Protein AF-A0A0A9YEW7-F1 (afdb_monomer_lite)

Structure (mmCIF, N/CA/C/O backbone):
data_AF-A0A0A9YEW7-F1
#
_entry.id   AF-A0A0A9YEW7-F1
#
loop_
_atom_site.group_PDB
_atom_site.id
_atom_site.type_symbol
_atom_site.label_atom_id
_atom_site.label_alt_id
_atom_site.label_comp_id
_atom_site.label_asym_id
_atom_site.label_entity_id
_atom_site.label_seq_id
_atom_site.pdbx_PDB_ins_code
_atom_site.Cartn_x
_atom_site.Cartn_y
_atom_site.Cartn_z
_atom_site.occupancy
_atom_site.B_iso_or_equiv
_atom_site.auth_seq_id
_atom_site.auth_comp_id
_atom_site.auth_asym_id
_atom_site.auth_atom_id
_atom_site.pdbx_PDB_model_num
ATOM 1 N N . ASP A 1 1 ? -49.541 48.578 8.001 1.00 42.59 1 ASP A N 1
ATOM 2 C CA . ASP A 1 1 ? -48.751 47.781 8.955 1.00 42.59 1 ASP A CA 1
ATOM 3 C C . ASP A 1 1 ? -48.660 46.330 8.527 1.00 42.59 1 ASP A C 1
ATOM 5 O O . ASP A 1 1 ? -49.593 45.566 8.725 1.00 42.59 1 ASP A O 1
ATOM 9 N N . VAL A 1 2 ? -47.547 45.963 7.895 1.00 39.66 2 VAL A N 1
ATOM 10 C CA . VAL A 1 2 ? -47.142 44.564 7.704 1.00 39.66 2 VAL A CA 1
ATOM 11 C C . VAL A 1 2 ? -45.677 44.509 8.124 1.00 39.66 2 VAL A C 1
ATOM 13 O O . VAL A 1 2 ? -44.811 45.020 7.421 1.00 39.66 2 VAL A O 1
ATOM 16 N N . GLN A 1 3 ? -45.419 43.996 9.327 1.00 38.56 3 GLN A N 1
ATOM 17 C CA . GLN A 1 3 ? -44.070 43.788 9.850 1.00 38.56 3 GLN A CA 1
ATOM 18 C C . GLN A 1 3 ? -43.496 42.508 9.243 1.00 38.56 3 GLN A C 1
ATOM 20 O O . GLN A 1 3 ? -43.980 41.408 9.505 1.00 38.56 3 GLN A O 1
ATOM 25 N N . THR A 1 4 ? -42.455 42.652 8.433 1.00 43.62 4 THR A N 1
ATOM 26 C CA . THR A 1 4 ? -41.595 41.555 7.995 1.00 43.62 4 THR A CA 1
ATOM 27 C C . THR A 1 4 ? -40.690 41.134 9.155 1.00 43.62 4 THR A C 1
ATOM 29 O O . THR A 1 4 ? -39.910 41.930 9.676 1.00 43.62 4 THR A O 1
ATOM 32 N N . LEU A 1 5 ? -40.815 39.8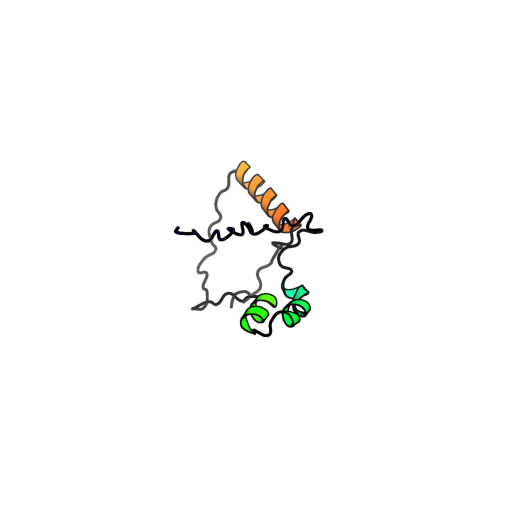74 9.576 1.00 43.09 5 LEU A N 1
ATOM 33 C CA . LEU A 1 5 ? -39.934 39.221 10.544 1.00 43.09 5 LEU A CA 1
ATOM 34 C C . LEU A 1 5 ? -38.548 39.013 9.918 1.00 43.09 5 LEU A C 1
ATOM 36 O O . LEU A 1 5 ? -38.396 38.238 8.976 1.00 43.09 5 LEU A O 1
ATOM 40 N N . ASN A 1 6 ? -37.542 39.705 10.453 1.00 39.16 6 ASN A N 1
ATOM 41 C CA . ASN A 1 6 ? -36.137 39.502 10.111 1.00 39.16 6 ASN A CA 1
ATOM 42 C C . ASN A 1 6 ? -35.632 38.219 10.792 1.00 39.16 6 ASN A C 1
ATOM 44 O O . ASN A 1 6 ? -35.519 38.173 12.017 1.00 39.16 6 ASN A O 1
ATOM 48 N N . VAL A 1 7 ? -35.313 37.190 10.009 1.00 46.72 7 VAL A N 1
ATOM 49 C CA . VAL A 1 7 ? -34.546 36.022 10.470 1.00 46.72 7 VAL A CA 1
ATOM 50 C C . VAL A 1 7 ? -33.074 36.287 10.138 1.00 46.72 7 VAL A C 1
ATOM 52 O O . VAL A 1 7 ? -32.771 36.500 8.965 1.00 46.72 7 VAL A O 1
ATOM 55 N N . PRO A 1 8 ? -32.143 36.312 11.108 1.00 43.50 8 PRO A N 1
ATOM 56 C CA . PRO A 1 8 ? -30.730 36.452 10.789 1.00 43.50 8 PRO A CA 1
ATOM 57 C C . PRO A 1 8 ? -30.201 35.143 10.189 1.00 43.50 8 PRO A C 1
ATOM 59 O O . PRO A 1 8 ? -30.205 34.097 10.841 1.00 43.50 8 PRO A O 1
ATOM 62 N N . GLU A 1 9 ? -29.740 35.211 8.940 1.00 39.22 9 GLU A N 1
ATOM 63 C CA . GLU A 1 9 ? -28.976 34.146 8.293 1.00 39.22 9 GLU A CA 1
ATOM 64 C C . GLU A 1 9 ? -27.687 33.892 9.083 1.00 39.22 9 GLU A C 1
ATOM 66 O O . GLU A 1 9 ? -26.773 34.717 9.132 1.00 39.22 9 GLU A O 1
ATOM 71 N N . ASN A 1 10 ? -27.622 32.729 9.726 1.00 47.34 10 ASN A N 1
ATOM 72 C CA . ASN A 1 10 ? -26.431 32.241 10.400 1.00 47.34 10 ASN A CA 1
ATOM 73 C C . ASN A 1 10 ? -25.407 31.800 9.343 1.00 47.34 10 ASN A C 1
ATOM 75 O O . ASN A 1 10 ? -25.403 30.647 8.913 1.00 47.34 10 ASN A O 1
ATOM 79 N N . GLN A 1 11 ? -24.546 32.721 8.902 1.00 47.81 11 GLN A N 1
ATOM 80 C CA . GLN A 1 11 ? -23.389 32.411 8.058 1.00 47.81 11 GLN A CA 1
ATOM 81 C C . GLN A 1 11 ? -22.281 31.741 8.885 1.00 47.81 11 GLN A C 1
ATOM 83 O O . GLN A 1 11 ? -21.206 32.291 9.116 1.00 47.81 11 GLN A O 1
ATOM 88 N N . GLY A 1 12 ? -22.547 30.520 9.339 1.00 43.19 12 GLY A N 1
ATOM 89 C CA . GLY A 1 12 ? -21.521 29.596 9.799 1.00 43.19 12 GLY A CA 1
ATOM 90 C C . GLY A 1 12 ? -20.961 28.836 8.605 1.00 43.19 12 GLY A C 1
ATOM 91 O O . GLY A 1 12 ? -21.422 27.737 8.313 1.00 43.19 12 GLY A O 1
ATOM 92 N N . SER A 1 13 ? -19.983 29.413 7.901 1.00 45.19 13 SER A N 1
ATOM 93 C CA . SER A 1 13 ? -19.148 28.630 6.981 1.00 45.19 13 SER A CA 1
ATOM 94 C C . SER A 1 13 ? -18.506 27.481 7.775 1.00 45.19 13 SER A C 1
ATOM 96 O O . SER A 1 13 ? -17.950 27.758 8.848 1.00 45.19 13 SER A O 1
ATOM 98 N N . PRO A 1 14 ? -18.576 26.211 7.325 1.00 46.56 14 PRO A N 1
ATOM 99 C CA . PRO A 1 14 ? -17.842 25.136 7.969 1.00 46.56 14 PRO A CA 1
ATOM 100 C C . PRO A 1 14 ? -16.364 25.498 7.879 1.00 46.56 14 PRO A C 1
ATOM 102 O O . PRO A 1 14 ? -15.782 25.526 6.796 1.00 46.56 14 PRO A O 1
ATOM 105 N N . LYS A 1 15 ? -15.761 25.839 9.018 1.00 44.78 15 LYS A N 1
ATOM 106 C CA . LYS A 1 15 ? -14.316 26.001 9.103 1.00 44.78 15 LYS A CA 1
ATOM 107 C C . LYS A 1 15 ? -13.718 24.623 8.850 1.00 44.78 15 LYS A C 1
ATOM 109 O O . LYS A 1 15 ? -13.701 23.791 9.758 1.00 44.78 15 LYS A O 1
ATOM 114 N N . GLU A 1 16 ? -13.280 24.375 7.617 1.00 48.62 16 GLU A N 1
ATOM 115 C CA . GLU A 1 16 ? -12.343 23.295 7.329 1.00 48.62 16 GLU A CA 1
ATOM 116 C C . GLU A 1 16 ? -11.202 23.443 8.326 1.00 48.62 16 GLU A C 1
ATOM 118 O O . GLU A 1 16 ? -10.566 24.493 8.434 1.00 48.62 16 GLU A O 1
ATOM 123 N N . THR A 1 17 ? -11.038 22.429 9.165 1.00 44.19 17 THR A N 1
ATOM 124 C CA . THR A 1 17 ? -10.025 22.435 10.207 1.00 44.19 17 THR A CA 1
ATOM 125 C C . THR A 1 17 ? -8.689 22.301 9.491 1.00 44.19 17 THR A C 1
ATOM 127 O O . THR A 1 17 ? -8.308 21.208 9.078 1.00 44.19 17 THR A O 1
ATOM 130 N N . SER A 1 18 ? -8.006 23.422 9.271 1.00 47.94 18 SER A N 1
ATOM 131 C CA . SER A 1 18 ? -6.625 23.435 8.814 1.00 47.94 18 SER A CA 1
ATOM 132 C C . SER A 1 18 ? -5.801 22.675 9.847 1.00 47.94 18 SER A C 1
ATOM 134 O O . SER A 1 18 ? -5.659 23.099 10.994 1.00 47.94 18 SER A O 1
ATOM 136 N N . ILE A 1 19 ? -5.343 21.483 9.463 1.00 53.22 19 ILE A N 1
ATOM 137 C CA . ILE A 1 19 ? -4.471 20.663 10.295 1.00 53.22 19 ILE A CA 1
ATOM 138 C C . ILE A 1 19 ? -3.094 21.320 10.255 1.00 53.22 19 ILE A C 1
ATOM 140 O O . ILE A 1 19 ? -2.253 21.007 9.411 1.00 53.22 19 ILE A O 1
ATOM 144 N N . ASP A 1 20 ? -2.888 22.276 11.152 1.00 54.41 20 ASP A N 1
ATOM 145 C CA . ASP A 1 20 ? -1.614 22.952 11.304 1.00 54.41 20 ASP A CA 1
ATOM 146 C C . ASP A 1 20 ? -0.605 21.958 11.894 1.00 54.41 20 ASP A C 1
ATOM 148 O O . ASP A 1 20 ? -0.633 21.595 13.070 1.00 54.41 20 ASP A O 1
ATOM 152 N N . THR A 1 21 ? 0.307 21.506 11.030 1.00 52.59 21 THR A N 1
ATOM 153 C CA . THR A 1 21 ? 1.470 20.649 11.322 1.00 52.59 21 THR A CA 1
ATOM 154 C C . THR A 1 21 ? 1.159 19.252 11.877 1.00 52.59 21 THR A C 1
ATOM 156 O O . THR A 1 21 ? 1.311 18.968 13.065 1.00 52.59 21 THR A O 1
ATOM 159 N N . VAL A 1 22 ? 0.858 18.305 10.976 1.00 52.12 22 VAL A N 1
ATOM 160 C CA . VAL A 1 22 ? 0.967 16.866 11.280 1.00 52.12 22 VAL A CA 1
ATOM 161 C C . VAL A 1 22 ? 2.437 16.513 11.508 1.00 52.12 22 VAL A C 1
ATOM 163 O O . VAL A 1 22 ? 3.215 16.312 10.572 1.00 52.12 22 VAL A O 1
ATOM 166 N N . SER A 1 23 ? 2.820 16.419 12.778 1.00 55.28 23 SER A N 1
ATOM 167 C CA . SER A 1 23 ? 4.080 15.813 13.193 1.00 55.28 23 SER A CA 1
ATOM 168 C C . SER A 1 23 ? 4.100 14.343 12.745 1.00 55.28 23 SER A C 1
ATOM 170 O O . SER A 1 23 ? 3.324 13.513 13.217 1.00 55.28 23 SER A O 1
ATOM 172 N N . SER A 1 24 ? 4.983 14.038 11.789 1.00 58.31 24 SER A N 1
ATOM 173 C CA . SER A 1 24 ? 5.174 12.747 11.104 1.00 58.31 24 SER A CA 1
ATOM 174 C C . SER A 1 24 ? 4.013 12.280 10.197 1.00 58.31 24 SER A C 1
ATOM 176 O O . SER A 1 24 ? 3.006 11.722 10.634 1.00 58.31 24 SER A O 1
ATOM 178 N N . HIS A 1 25 ? 4.177 12.487 8.885 1.00 63.25 25 HIS A N 1
ATOM 179 C CA . HIS A 1 25 ? 3.219 12.135 7.827 1.00 63.25 25 HIS A CA 1
ATOM 180 C C . HIS A 1 25 ? 3.242 10.629 7.493 1.00 63.25 25 HIS A C 1
ATOM 182 O O . HIS A 1 25 ? 3.393 10.245 6.337 1.00 63.25 25 HIS A O 1
ATOM 188 N N . PHE A 1 26 ? 3.141 9.761 8.500 1.00 69.44 26 PHE A N 1
ATOM 189 C CA . PHE A 1 26 ? 3.063 8.321 8.263 1.00 69.44 26 PHE A CA 1
ATOM 190 C C . PHE A 1 26 ? 1.633 7.925 7.886 1.00 69.44 26 PHE A C 1
ATOM 192 O O . PHE A 1 26 ? 0.719 8.022 8.717 1.00 69.44 26 PHE A O 1
ATOM 199 N N . ALA A 1 27 ? 1.450 7.476 6.646 1.00 71.56 27 ALA A N 1
ATOM 200 C CA . ALA A 1 27 ? 0.194 6.924 6.147 1.00 71.56 27 ALA A CA 1
ATOM 201 C C . ALA A 1 27 ? -0.053 5.493 6.675 1.00 71.56 27 ALA A C 1
ATOM 203 O O . ALA A 1 27 ? 0.814 4.879 7.288 1.00 71.56 27 ALA A O 1
ATOM 204 N N . GLY A 1 28 ? -1.267 4.963 6.479 1.00 71.38 28 GLY A N 1
ATOM 205 C CA . GLY A 1 28 ? -1.554 3.532 6.686 1.00 71.38 28 GLY A CA 1
ATOM 206 C C . GLY A 1 28 ? -1.622 3.035 8.139 1.00 71.38 28 GLY A C 1
ATOM 207 O O . GLY A 1 28 ? -1.731 1.836 8.366 1.00 71.38 28 GLY A O 1
ATOM 208 N N . ARG A 1 29 ? -1.604 3.921 9.142 1.00 80.69 29 ARG A N 1
ATOM 209 C CA . ARG A 1 29 ? -1.549 3.542 10.569 1.00 80.69 29 ARG A CA 1
ATOM 210 C C . ARG A 1 29 ? -2.901 3.300 11.245 1.00 80.69 29 ARG A C 1
ATOM 212 O O . ARG A 1 29 ? -2.964 3.251 12.468 1.00 80.69 29 ARG A O 1
ATOM 219 N N . LEU A 1 30 ? -3.985 3.182 10.483 1.00 87.38 30 LEU A N 1
ATOM 220 C CA . LEU A 1 30 ? -5.341 3.184 11.042 1.00 87.38 30 LEU A CA 1
ATOM 221 C C . LEU A 1 30 ? -5.557 2.067 12.081 1.00 87.38 30 LEU A C 1
ATOM 223 O O . LEU A 1 30 ? -6.141 2.309 13.135 1.00 87.38 30 LEU A O 1
ATOM 227 N N . SER A 1 31 ? -4.994 0.884 11.829 1.00 90.06 31 SER A N 1
ATOM 228 C CA . SER A 1 31 ? -5.074 -0.282 12.714 1.00 90.06 31 SER A CA 1
ATOM 229 C C . SER A 1 31 ? -4.369 -0.097 14.061 1.00 90.06 31 SER A C 1
ATOM 231 O O . SER A 1 31 ? -4.797 -0.698 15.046 1.00 90.06 31 SER A O 1
ATOM 233 N N . TYR A 1 32 ? -3.353 0.772 14.157 1.00 91.06 32 TYR A N 1
ATOM 234 C CA . TYR A 1 32 ? -2.700 1.098 15.434 1.00 91.06 32 TYR A CA 1
ATOM 235 C C . TYR A 1 32 ? -3.619 1.857 16.394 1.00 91.06 32 TYR A C 1
ATOM 237 O O . TYR A 1 32 ? -3.394 1.831 17.601 1.00 91.06 32 TYR A O 1
ATOM 245 N N . PHE A 1 33 ? -4.659 2.511 15.874 1.00 91.75 33 PHE A N 1
ATOM 246 C CA . PHE A 1 33 ? -5.611 3.296 16.661 1.00 91.75 33 PHE A CA 1
ATOM 247 C C . PHE A 1 33 ? -6.925 2.552 16.907 1.00 91.75 33 PHE A C 1
ATOM 249 O O . PHE A 1 33 ? -7.927 3.172 17.258 1.00 91.75 33 PHE A O 1
ATOM 256 N N . LEU A 1 34 ? -6.948 1.226 16.731 1.00 93.56 34 LEU A N 1
ATOM 257 C CA . LEU A 1 34 ? -8.158 0.424 16.909 1.00 93.56 34 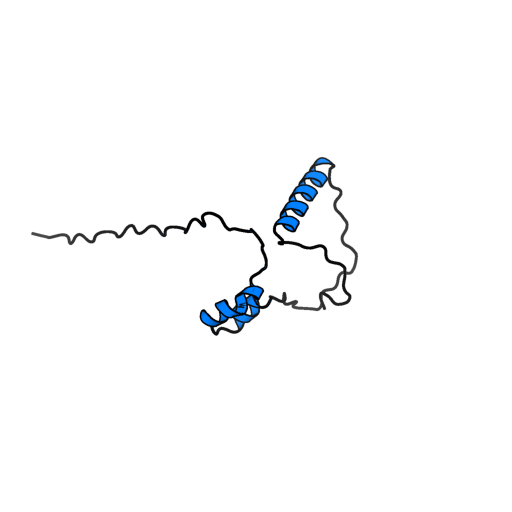LEU A CA 1
ATOM 258 C C . LEU A 1 34 ? -8.809 0.628 18.286 1.00 93.56 34 LEU A C 1
ATOM 260 O O . LEU A 1 34 ? -10.031 0.669 18.366 1.00 93.56 34 LEU A O 1
ATOM 264 N N . SER A 1 35 ? -8.018 0.791 19.351 1.00 94.94 35 SER A N 1
ATOM 265 C CA . SER A 1 35 ? -8.538 1.063 20.697 1.00 94.94 35 SER A CA 1
ATOM 266 C C . SER A 1 35 ? -9.367 2.344 20.747 1.00 94.94 35 SER A C 1
ATOM 268 O O . SER A 1 35 ? -10.461 2.337 21.292 1.00 94.94 35 SER A O 1
ATOM 270 N N . SER A 1 36 ? -8.890 3.415 20.113 1.00 96.06 36 SER A N 1
ATOM 271 C CA . SER A 1 36 ? -9.623 4.679 20.027 1.00 96.06 36 SER A CA 1
ATOM 272 C C . SER A 1 36 ? -10.867 4.550 19.149 1.00 96.06 36 SER A C 1
ATOM 274 O O . SER A 1 36 ? -11.904 5.120 19.457 1.00 96.06 36 SER A O 1
ATOM 276 N N . TRP A 1 37 ? -10.803 3.761 18.073 1.00 95.50 37 TRP A N 1
ATOM 277 C CA . TRP A 1 37 ? -11.971 3.503 17.226 1.00 95.50 37 TRP A CA 1
ATOM 278 C C . TRP A 1 37 ? -13.077 2.722 17.942 1.00 95.50 37 TRP A C 1
ATOM 280 O O . TRP A 1 37 ? -14.250 2.986 17.687 1.00 95.50 37 TRP A O 1
ATOM 290 N N . LEU A 1 38 ? -12.720 1.822 18.861 1.00 96.06 38 LEU A N 1
ATOM 291 C CA . LEU A 1 38 ? -13.680 1.087 19.694 1.00 96.06 38 LEU A CA 1
ATOM 292 C C . LEU A 1 38 ? -14.457 1.995 20.660 1.00 96.06 38 LEU A C 1
ATOM 294 O O . LEU A 1 38 ? -15.549 1.631 21.081 1.00 96.06 38 LEU A O 1
ATOM 298 N N . GLU A 1 39 ? -13.923 3.169 21.000 1.00 97.50 39 GLU A N 1
ATOM 299 C CA . GLU A 1 39 ? -14.626 4.168 21.817 1.00 97.50 39 GLU A CA 1
ATOM 300 C C . GLU A 1 39 ? -15.615 5.008 20.990 1.00 97.50 39 GLU A C 1
ATOM 302 O O . GLU A 1 39 ? -16.543 5.597 21.542 1.00 97.50 39 GLU A O 1
ATOM 307 N N . ILE A 1 40 ? -15.427 5.068 19.667 1.00 96.69 40 ILE A N 1
ATOM 308 C CA . ILE A 1 40 ? -16.230 5.884 18.744 1.00 96.69 40 ILE A CA 1
ATOM 309 C C . ILE A 1 40 ? -17.401 5.081 18.171 1.00 96.69 40 ILE A C 1
ATOM 311 O O . ILE A 1 40 ? -18.480 5.631 17.945 1.00 96.69 40 ILE A O 1
ATOM 315 N N . THR A 1 41 ? -17.196 3.795 17.883 1.00 96.69 41 THR A N 1
ATOM 316 C CA . THR A 1 41 ? -18.209 2.953 17.245 1.00 96.69 41 THR A CA 1
ATOM 317 C C . THR A 1 41 ? -18.077 1.486 17.635 1.00 96.69 41 THR A C 1
ATOM 319 O O . THR A 1 41 ? -16.980 0.957 17.806 1.00 96.69 41 THR A O 1
ATOM 322 N N . ASP A 1 42 ? -19.222 0.819 17.706 1.00 96.12 42 ASP A N 1
ATOM 323 C CA . ASP A 1 42 ? -19.397 -0.623 17.861 1.00 96.12 42 ASP A CA 1
ATOM 324 C C . ASP A 1 42 ? -19.725 -1.327 16.529 1.00 96.12 42 ASP A C 1
ATOM 326 O O . ASP A 1 42 ? -19.964 -2.532 16.497 1.00 96.12 42 ASP A O 1
ATOM 330 N N . ASN A 1 43 ? -19.731 -0.600 15.405 1.00 97.50 43 ASN A N 1
ATOM 331 C CA . ASN A 1 43 ? -20.061 -1.160 14.101 1.00 97.50 43 ASN A CA 1
ATOM 332 C C . ASN A 1 43 ? -18.932 -2.063 13.581 1.00 97.50 43 ASN A C 1
ATOM 334 O O . ASN A 1 43 ? -17.859 -1.593 13.187 1.00 97.50 43 ASN A O 1
ATOM 338 N N . ASP A 1 44 ? -19.216 -3.360 13.490 1.00 94.25 44 ASP A N 1
ATOM 339 C CA . ASP A 1 44 ? -18.256 -4.376 13.053 1.00 94.25 44 ASP A CA 1
ATOM 340 C C . ASP A 1 44 ? -17.685 -4.148 11.648 1.00 94.25 44 ASP A C 1
ATOM 342 O O . ASP A 1 44 ? -16.537 -4.514 11.388 1.00 94.25 44 ASP A O 1
ATOM 346 N N . VAL A 1 45 ? -18.439 -3.526 10.738 1.00 93.75 45 VAL A N 1
ATOM 347 C CA . VAL A 1 45 ? -17.964 -3.221 9.380 1.00 93.75 45 VAL A CA 1
ATOM 348 C C . VAL A 1 45 ? -16.871 -2.157 9.435 1.00 93.75 45 VAL A C 1
ATOM 350 O O . VAL A 1 45 ? -15.795 -2.349 8.866 1.00 93.75 45 VAL A O 1
ATOM 353 N N . ILE A 1 46 ? -17.114 -1.068 10.168 1.00 94.00 46 ILE A N 1
ATOM 354 C CA . ILE A 1 46 ? -16.148 0.028 10.326 1.00 94.00 46 ILE A CA 1
ATOM 355 C C . IL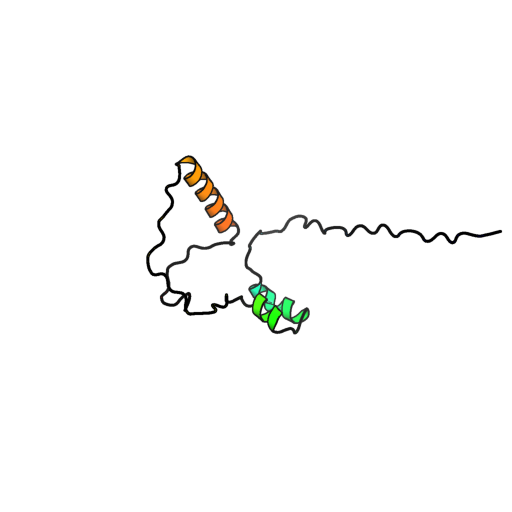E A 1 46 ? -14.900 -0.480 11.052 1.00 94.00 46 ILE A C 1
ATOM 357 O O . ILE A 1 46 ? -13.779 -0.274 10.587 1.00 94.00 46 ILE A O 1
ATOM 361 N N . LEU A 1 47 ? -15.082 -1.205 12.158 1.00 95.00 47 LEU A N 1
ATOM 362 C CA . LEU A 1 47 ? -13.977 -1.793 12.918 1.00 95.00 47 LEU A CA 1
ATOM 363 C C . LEU A 1 47 ? -13.200 -2.827 12.093 1.00 95.00 47 LEU A C 1
ATOM 365 O O . LEU A 1 47 ? -11.979 -2.935 12.224 1.00 95.00 47 LEU A O 1
ATOM 369 N N . GLY A 1 48 ? -13.882 -3.562 11.213 1.00 92.94 48 GLY A N 1
ATOM 370 C CA . GLY A 1 48 ? -13.262 -4.427 10.215 1.00 92.94 48 GLY A CA 1
ATOM 371 C C . GLY A 1 48 ? -12.317 -3.650 9.299 1.00 92.94 48 GLY A C 1
ATOM 372 O O . GLY A 1 48 ? -11.164 -4.042 9.143 1.00 92.94 48 GLY A O 1
ATOM 373 N N . TRP A 1 49 ? -12.754 -2.512 8.758 1.00 92.56 49 TRP A N 1
ATOM 374 C CA . TRP A 1 49 ? -11.917 -1.662 7.901 1.00 92.56 49 TRP A CA 1
ATOM 375 C C . TRP A 1 49 ? -10.710 -1.082 8.639 1.00 92.56 49 TRP A C 1
ATOM 377 O O . TRP A 1 49 ? -9.609 -1.079 8.091 1.00 92.56 49 TRP A O 1
ATOM 387 N N . VAL A 1 50 ? -10.894 -0.651 9.891 1.00 93.44 50 VAL A N 1
ATOM 388 C CA . VAL A 1 50 ? -9.815 -0.141 10.755 1.00 93.44 50 VAL A CA 1
ATOM 389 C C . VAL A 1 50 ? -8.752 -1.212 11.003 1.00 93.44 50 VAL A C 1
ATOM 391 O O . VAL A 1 50 ? -7.562 -0.919 10.921 1.00 93.44 50 VAL A O 1
ATOM 394 N N . ARG A 1 51 ? -9.159 -2.460 11.275 1.00 91.94 51 ARG A N 1
ATOM 395 C CA . ARG A 1 51 ? -8.237 -3.598 11.466 1.00 91.94 51 ARG A CA 1
ATOM 396 C C . ARG A 1 51 ? -7.465 -3.945 10.197 1.00 91.94 51 ARG A C 1
ATOM 398 O O . ARG A 1 51 ? -6.327 -4.399 10.280 1.00 91.94 51 ARG A O 1
ATOM 405 N N . GLY A 1 52 ? -8.085 -3.744 9.043 1.00 88.06 52 GLY A N 1
ATOM 406 C CA . GLY A 1 52 ? -7.505 -3.996 7.736 1.00 88.06 52 GLY A CA 1
ATOM 407 C C . GLY A 1 52 ? -8.568 -4.472 6.757 1.00 88.06 52 GLY A C 1
ATOM 408 O O . GLY A 1 52 ? -9.401 -5.319 7.073 1.00 88.06 52 GLY A O 1
ATOM 409 N N . TYR A 1 53 ? -8.523 -3.945 5.538 1.00 86.12 53 TYR A N 1
ATOM 410 C CA . TYR A 1 53 ? -9.485 -4.287 4.499 1.00 86.12 53 TYR A CA 1
ATOM 411 C C . TYR A 1 53 ? -8.936 -5.365 3.566 1.00 86.12 53 TYR A C 1
ATOM 413 O O . TYR A 1 53 ? -7.866 -5.208 2.976 1.00 86.12 53 TYR A O 1
ATOM 421 N N . ARG A 1 54 ? -9.693 -6.452 3.393 1.00 83.75 54 ARG A N 1
ATOM 422 C CA . ARG A 1 54 ? -9.436 -7.442 2.342 1.00 83.75 54 ARG A CA 1
ATOM 423 C C . ARG A 1 54 ? -10.277 -7.086 1.129 1.00 83.75 54 ARG A C 1
ATOM 425 O O . ARG A 1 54 ? -11.496 -7.011 1.240 1.00 83.75 54 ARG A O 1
ATOM 432 N N . ILE A 1 55 ? -9.630 -6.894 -0.016 1.00 85.12 55 ILE A N 1
ATOM 433 C CA . ILE A 1 55 ? -10.329 -6.645 -1.278 1.00 85.12 55 ILE A CA 1
ATOM 434 C C . ILE A 1 55 ? -11.087 -7.927 -1.658 1.00 85.12 55 ILE A C 1
ATOM 436 O O . ILE A 1 55 ? -10.445 -8.958 -1.868 1.00 85.12 55 ILE A O 1
ATOM 440 N N . PRO A 1 56 ? -12.432 -7.903 -1.722 1.00 86.12 56 PRO A N 1
ATOM 441 C CA . PRO A 1 56 ? -13.192 -9.085 -2.086 1.00 86.12 56 PRO A CA 1
ATOM 442 C C . PRO A 1 56 ? -13.042 -9.356 -3.586 1.00 86.12 56 PRO A C 1
ATOM 444 O O . PRO A 1 56 ? -13.330 -8.493 -4.416 1.00 86.12 56 PRO A O 1
ATOM 447 N N . PHE A 1 57 ? -12.628 -10.572 -3.937 1.00 86.88 57 PHE A N 1
ATOM 448 C CA . PHE A 1 57 ? -12.662 -11.047 -5.316 1.00 86.88 57 PHE A CA 1
ATOM 449 C C . PHE A 1 57 ? -13.954 -11.832 -5.564 1.00 86.88 57 PHE A C 1
ATOM 451 O O . PHE A 1 57 ? -14.293 -12.727 -4.795 1.00 86.88 57 PHE A O 1
ATOM 458 N N . ALA A 1 58 ? -14.665 -11.522 -6.653 1.00 91.69 58 ALA A N 1
ATOM 459 C CA . ALA A 1 58 ? -15.867 -12.268 -7.045 1.00 91.69 58 ALA A CA 1
ATOM 460 C C . ALA A 1 58 ? -15.547 -13.706 -7.502 1.00 91.69 58 ALA A C 1
ATOM 462 O O . ALA A 1 58 ? -16.365 -14.607 -7.350 1.00 91.69 58 ALA A O 1
ATOM 463 N N . HIS A 1 59 ? -14.348 -13.910 -8.052 1.00 89.50 59 HIS A N 1
ATOM 464 C CA . HIS A 1 59 ? -13.809 -15.194 -8.497 1.00 89.50 59 HIS A CA 1
ATOM 465 C C . HIS A 1 59 ? -12.314 -15.242 -8.172 1.00 89.50 59 HIS A C 1
ATOM 467 O O . HIS A 1 59 ? -11.695 -14.194 -7.992 1.00 89.50 59 HIS A O 1
ATOM 473 N N . GLN A 1 60 ? -11.715 -16.433 -8.138 1.00 86.31 60 GLN A N 1
ATOM 474 C CA . GLN A 1 60 ? -10.278 -16.568 -7.902 1.00 86.31 60 GLN A CA 1
ATOM 475 C C . GLN A 1 60 ? -9.473 -15.769 -8.949 1.00 86.31 60 GLN A C 1
ATOM 477 O O . GLN A 1 60 ? -9.670 -15.987 -10.148 1.00 86.31 60 GLN A O 1
ATOM 482 N N . PRO A 1 61 ? -8.577 -14.852 -8.534 1.00 86.75 61 PRO A N 1
ATOM 483 C CA . PRO A 1 61 ? -7.777 -14.086 -9.477 1.00 86.75 61 PRO A CA 1
ATOM 484 C C . PRO A 1 61 ? -6.774 -15.003 -10.183 1.00 86.75 61 PRO A C 1
ATOM 486 O O . PRO A 1 61 ? -6.082 -15.801 -9.549 1.00 86.75 61 PRO A O 1
ATOM 489 N N . VAL A 1 62 ? -6.679 -14.870 -11.507 1.00 85.38 62 VAL A N 1
ATOM 490 C CA . VAL A 1 62 ? -5.716 -15.601 -12.336 1.00 85.38 62 VAL A CA 1
ATOM 491 C C . VAL A 1 62 ? -4.921 -14.598 -13.160 1.00 85.38 62 VAL A C 1
ATOM 493 O O . VAL A 1 62 ? -5.497 -13.802 -13.898 1.00 85.38 62 VAL A O 1
ATOM 496 N N . GLN A 1 63 ? -3.594 -14.649 -13.044 1.00 85.62 63 GLN A N 1
ATOM 497 C CA . GLN A 1 63 ? -2.673 -13.887 -13.884 1.00 85.62 63 GLN A CA 1
ATOM 498 C C . GLN A 1 63 ? -2.034 -14.848 -14.902 1.00 85.62 63 GLN A C 1
ATOM 500 O O . GLN A 1 63 ? -1.092 -15.557 -14.548 1.00 85.62 63 GLN A O 1
ATOM 505 N N . PRO A 1 64 ? -2.542 -14.925 -16.148 1.00 87.62 64 PRO A N 1
ATOM 506 C CA . PRO A 1 64 ? -2.100 -15.929 -17.121 1.00 87.62 64 PRO A CA 1
ATOM 507 C C . PRO A 1 64 ? -0.674 -15.686 -17.633 1.00 87.62 64 PRO A C 1
ATOM 509 O O . PRO A 1 64 ? 0.000 -16.619 -18.058 1.00 87.62 64 PRO A O 1
ATOM 512 N N . CYS A 1 65 ? -0.210 -14.438 -17.595 1.00 90.75 65 CYS A N 1
ATOM 513 C CA . CYS A 1 65 ? 1.133 -14.044 -17.991 1.00 90.75 65 CYS A CA 1
ATOM 514 C C . CYS A 1 65 ? 1.610 -12.860 -17.148 1.00 90.75 65 CYS A C 1
ATOM 516 O O . CYS A 1 65 ? 0.803 -12.082 -16.636 1.00 90.75 65 CYS A O 1
ATOM 518 N N . THR A 1 66 ? 2.925 -12.697 -17.023 1.00 87.69 66 THR A N 1
ATOM 519 C CA . THR A 1 66 ? 3.509 -11.489 -16.432 1.00 87.69 66 THR A CA 1
ATOM 520 C C . THR A 1 66 ? 3.121 -10.264 -17.274 1.00 87.69 66 THR A C 1
ATOM 522 O O . THR A 1 66 ? 3.245 -10.330 -18.499 1.00 87.69 66 THR A O 1
ATOM 525 N N . PRO A 1 67 ? 2.632 -9.165 -16.666 1.00 89.56 67 PRO A N 1
ATOM 526 C CA . PRO A 1 67 ? 2.390 -7.918 -17.382 1.00 89.56 67 PRO A CA 1
ATOM 527 C C . PRO A 1 67 ? 3.663 -7.411 -18.065 1.00 89.56 67 PRO A C 1
ATOM 529 O O . PRO A 1 67 ? 4.754 -7.528 -17.513 1.00 89.56 67 PRO A O 1
ATOM 532 N N . ASN A 1 68 ? 3.520 -6.832 -19.257 1.00 90.81 68 ASN A N 1
ATOM 533 C CA . ASN A 1 68 ? 4.642 -6.191 -19.932 1.00 90.81 68 ASN A CA 1
ATOM 534 C C . ASN A 1 68 ? 4.989 -4.878 -19.231 1.00 90.81 68 ASN A C 1
ATOM 536 O O . ASN A 1 68 ? 4.112 -4.033 -19.027 1.00 90.81 68 ASN A O 1
ATOM 540 N N . ASP A 1 69 ? 6.271 -4.680 -18.948 1.00 87.56 69 ASP A N 1
ATOM 541 C CA . ASP A 1 69 ? 6.753 -3.396 -18.466 1.00 87.56 69 ASP A CA 1
ATOM 542 C C . ASP A 1 69 ? 6.663 -2.340 -19.568 1.00 87.56 69 ASP A C 1
ATOM 544 O O . ASP A 1 69 ? 6.965 -2.577 -20.743 1.00 87.56 69 ASP A O 1
ATOM 548 N N . ARG A 1 70 ? 6.249 -1.132 -19.181 1.00 88.69 70 ARG A N 1
ATOM 549 C CA . ARG A 1 70 ? 6.302 0.024 -20.073 1.00 88.69 70 ARG A CA 1
ATOM 550 C C . ARG A 1 70 ? 7.756 0.477 -20.223 1.00 88.69 70 ARG A C 1
ATOM 552 O O . ARG A 1 70 ? 8.466 0.628 -19.234 1.00 88.69 70 ARG A O 1
ATOM 559 N N . ALA A 1 71 ? 8.165 0.788 -21.452 1.00 92.31 71 ALA A N 1
ATOM 560 C CA . ALA A 1 71 ? 9.407 1.513 -21.694 1.00 92.31 71 ALA A CA 1
ATOM 561 C C . ALA A 1 71 ? 9.244 2.982 -21.267 1.00 92.31 71 ALA A C 1
ATOM 563 O O . ALA A 1 71 ? 8.457 3.724 -21.858 1.00 92.31 71 ALA A O 1
ATOM 564 N N . TRP A 1 72 ? 9.971 3.392 -20.230 1.00 92.75 72 TRP A N 1
ATOM 565 C CA . TRP A 1 72 ? 9.981 4.767 -19.732 1.00 92.75 72 TRP A CA 1
ATOM 566 C C . TRP A 1 72 ? 11.137 5.558 -20.342 1.00 92.75 72 TRP A C 1
ATOM 568 O O . TRP A 1 72 ? 12.225 5.019 -20.553 1.00 92.75 72 TRP A O 1
ATOM 578 N N . SER A 1 73 ? 10.930 6.853 -20.600 1.00 96.25 73 SER A N 1
ATOM 579 C CA . SER A 1 73 ? 12.048 7.735 -20.935 1.00 96.25 73 SER A CA 1
ATOM 580 C C . SER A 1 73 ? 12.982 7.900 -19.725 1.00 96.25 73 SER A C 1
ATOM 582 O O . SER A 1 73 ? 12.599 7.645 -18.578 1.00 96.25 73 SER A O 1
ATOM 584 N N . LEU A 1 74 ? 14.218 8.360 -19.954 1.00 94.88 74 LEU A N 1
ATOM 585 C CA . LEU A 1 74 ? 15.154 8.652 -18.858 1.00 94.88 74 LEU A CA 1
ATOM 586 C C . LEU A 1 74 ? 14.605 9.717 -17.898 1.00 94.88 74 LEU A C 1
ATOM 588 O O . LEU A 1 74 ? 14.861 9.657 -16.697 1.00 94.88 74 LEU A O 1
ATOM 592 N N . THR A 1 75 ? 13.858 10.687 -18.424 1.00 96.88 75 THR A N 1
ATOM 593 C CA . THR A 1 75 ? 13.236 11.744 -17.623 1.00 96.88 75 THR A CA 1
ATOM 594 C C . THR A 1 75 ? 12.102 11.181 -16.773 1.00 96.88 75 THR A C 1
ATOM 596 O O . THR A 1 75 ? 12.086 11.413 -15.566 1.00 96.88 75 THR A O 1
ATOM 599 N N . ASP A 1 76 ? 11.211 10.383 -17.366 1.00 96.75 76 ASP A N 1
ATOM 600 C CA . ASP A 1 76 ? 10.083 9.787 -16.639 1.00 96.75 76 ASP A CA 1
ATOM 601 C C . ASP A 1 76 ? 10.568 8.847 -15.538 1.00 96.75 76 ASP A C 1
ATOM 603 O O . ASP A 1 76 ? 10.068 8.899 -14.421 1.00 96.75 76 ASP A O 1
ATOM 607 N N . SER A 1 77 ? 11.597 8.043 -15.822 1.00 95.69 77 SER A N 1
ATOM 608 C CA . SER A 1 77 ? 12.171 7.110 -14.845 1.00 95.69 77 SER A CA 1
ATOM 609 C C . SER A 1 77 ? 12.666 7.836 -13.590 1.00 95.69 77 SER A C 1
ATOM 611 O O . SER A 1 77 ? 12.389 7.400 -12.476 1.00 95.69 77 SER A O 1
ATOM 613 N N . LYS A 1 78 ? 13.331 8.989 -13.759 1.00 97.44 78 LYS A N 1
ATOM 614 C CA . LYS A 1 78 ? 13.789 9.821 -12.635 1.00 97.44 78 LYS A CA 1
ATOM 615 C C . LYS A 1 78 ? 12.624 10.393 -11.831 1.00 97.44 78 LYS A C 1
ATOM 617 O O . LYS A 1 78 ? 12.683 10.413 -10.607 1.00 97.44 78 LYS A O 1
ATOM 622 N N . LEU A 1 79 ? 11.572 10.861 -12.504 1.00 97.56 79 LEU A N 1
ATOM 623 C CA . LEU A 1 79 ? 10.385 11.399 -11.832 1.00 97.56 79 LEU A CA 1
ATOM 624 C C . LEU A 1 79 ? 9.646 10.313 -11.042 1.00 97.56 79 LEU A C 1
ATOM 626 O O . LEU A 1 79 ? 9.258 10.545 -9.898 1.00 97.56 79 LEU A O 1
ATOM 630 N N . ILE A 1 80 ? 9.510 9.120 -11.622 1.00 96.25 80 ILE A N 1
ATOM 631 C CA . ILE A 1 80 ? 8.918 7.952 -10.964 1.00 96.25 80 ILE A CA 1
ATOM 632 C C . ILE A 1 80 ? 9.722 7.585 -9.714 1.00 96.25 80 ILE A C 1
ATOM 634 O O . ILE A 1 80 ? 9.141 7.386 -8.651 1.00 96.25 80 ILE A O 1
ATOM 638 N N . GLU A 1 81 ? 11.050 7.539 -9.809 1.00 97.00 81 GLU A N 1
ATOM 639 C CA . GLU A 1 81 ? 11.914 7.212 -8.672 1.00 97.00 81 GLU A CA 1
ATOM 640 C C . GLU A 1 81 ? 11.811 8.244 -7.539 1.00 97.00 81 GLU A C 1
ATOM 642 O O . GLU A 1 81 ? 11.747 7.871 -6.365 1.00 97.00 81 GLU A O 1
ATOM 647 N N . ILE A 1 82 ? 11.736 9.537 -7.867 1.00 97.81 82 ILE A N 1
ATOM 648 C CA . ILE A 1 82 ? 11.503 10.601 -6.878 1.00 97.81 82 ILE A CA 1
ATOM 649 C C . ILE A 1 82 ? 10.183 10.362 -6.132 1.00 97.81 82 ILE A C 1
ATOM 651 O O . ILE A 1 82 ? 10.161 10.411 -4.900 1.00 97.81 82 ILE A O 1
ATOM 655 N N . GLU A 1 83 ? 9.097 10.062 -6.848 1.00 97.25 83 GLU A N 1
ATOM 656 C CA . GLU A 1 83 ? 7.791 9.859 -6.214 1.00 97.25 83 GLU A CA 1
ATOM 657 C C . GLU A 1 83 ? 7.735 8.551 -5.410 1.00 97.25 83 GLU A C 1
ATOM 659 O O . GLU A 1 83 ? 7.189 8.538 -4.307 1.00 97.25 83 GLU A O 1
ATOM 664 N N . ILE A 1 84 ? 8.373 7.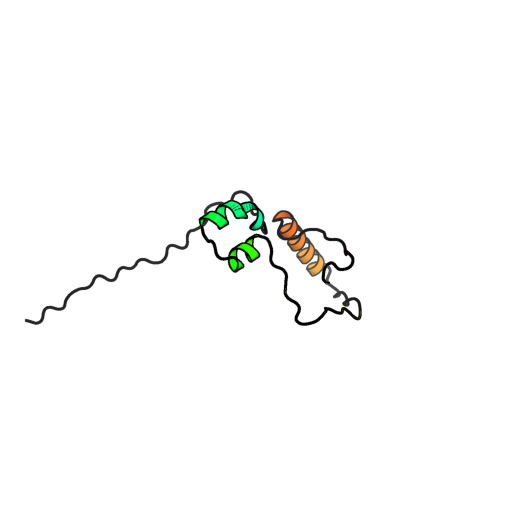473 -5.881 1.00 96.50 84 ILE A N 1
ATOM 665 C CA . ILE A 1 84 ? 8.518 6.225 -5.112 1.00 96.50 84 ILE A CA 1
ATOM 666 C C . ILE A 1 84 ? 9.226 6.498 -3.782 1.00 96.50 84 ILE A C 1
ATOM 668 O O . ILE A 1 84 ? 8.746 6.072 -2.731 1.00 96.50 84 ILE A O 1
ATOM 672 N N . ASN A 1 85 ? 10.340 7.233 -3.800 1.00 96.38 85 ASN A N 1
ATOM 673 C CA . ASN A 1 85 ? 11.088 7.558 -2.583 1.00 96.38 85 ASN A CA 1
ATOM 674 C C . ASN A 1 85 ? 10.271 8.416 -1.616 1.00 96.38 85 ASN A C 1
ATOM 676 O O . ASN A 1 85 ? 10.312 8.192 -0.406 1.00 96.38 85 ASN A O 1
ATOM 680 N N . LYS A 1 86 ? 9.484 9.358 -2.136 1.00 94.50 86 LYS A N 1
ATOM 681 C CA . LYS A 1 86 ? 8.553 10.147 -1.328 1.00 94.50 86 LYS A CA 1
ATOM 682 C C . LYS A 1 86 ? 7.483 9.267 -0.677 1.00 94.50 86 LYS A C 1
ATOM 684 O O . LYS A 1 86 ? 7.237 9.410 0.517 1.00 94.50 86 LYS A O 1
ATOM 689 N N . LEU A 1 87 ? 6.877 8.335 -1.412 1.00 92.38 87 LEU A N 1
ATOM 690 C CA . LEU A 1 87 ? 5.866 7.421 -0.864 1.00 92.38 87 LEU A CA 1
ATOM 691 C C . LEU A 1 87 ? 6.449 6.452 0.175 1.00 92.38 87 LEU A C 1
ATOM 693 O O . LEU A 1 87 ? 5.800 6.189 1.188 1.00 92.38 87 LEU A O 1
ATOM 697 N N . LEU A 1 88 ? 7.675 5.966 -0.041 1.00 92.75 88 LEU A N 1
ATOM 698 C CA . LEU A 1 88 ? 8.419 5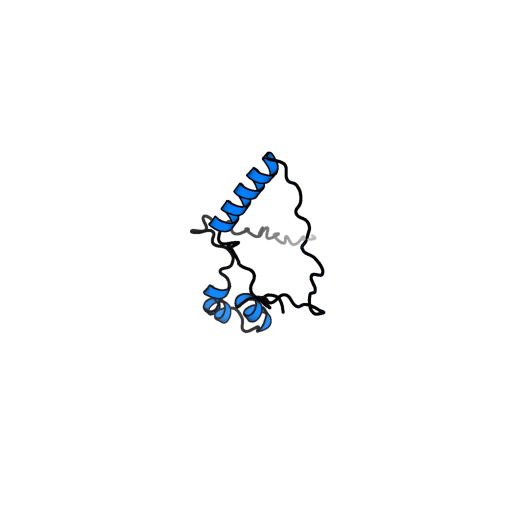.171 0.943 1.00 92.75 88 LEU A CA 1
ATOM 699 C C . LEU A 1 88 ? 8.696 5.984 2.212 1.00 92.75 88 LEU A C 1
ATOM 701 O O . LEU A 1 88 ? 8.467 5.497 3.315 1.00 92.75 88 LEU A O 1
ATOM 705 N N . PHE A 1 89 ? 9.145 7.235 2.066 1.00 89.94 89 PHE A N 1
ATOM 706 C CA . PHE A 1 89 ? 9.399 8.136 3.193 1.00 89.94 89 PHE A CA 1
ATOM 707 C C . PHE A 1 89 ? 8.130 8.411 4.015 1.00 89.94 89 PHE A C 1
ATOM 709 O O . PHE A 1 89 ? 8.183 8.435 5.242 1.00 89.94 89 PHE A O 1
ATOM 716 N N . LEU A 1 90 ? 6.980 8.556 3.351 1.00 89.12 90 LEU A N 1
ATOM 717 C CA . LEU A 1 90 ? 5.669 8.701 3.994 1.00 89.12 90 LEU A CA 1
ATOM 718 C C . LEU A 1 90 ? 5.147 7.398 4.630 1.00 89.12 90 LEU A C 1
ATOM 720 O O . LEU A 1 90 ? 4.088 7.405 5.255 1.00 89.12 90 LEU A O 1
ATOM 724 N N . GLY A 1 91 ? 5.826 6.263 4.443 1.00 86.06 91 GLY A N 1
ATOM 725 C CA . GLY A 1 91 ? 5.328 4.950 4.866 1.00 86.06 91 GLY A CA 1
ATOM 726 C C . GLY A 1 91 ? 4.026 4.538 4.172 1.00 86.06 91 GLY A C 1
ATOM 727 O O . GLY A 1 91 ? 3.293 3.703 4.689 1.00 86.06 91 GLY A O 1
ATOM 728 N N . ALA A 1 92 ? 3.705 5.147 3.026 1.00 87.62 92 ALA A N 1
ATOM 729 C CA . ALA A 1 92 ? 2.501 4.837 2.257 1.00 87.62 92 ALA A CA 1
ATOM 730 C C . ALA A 1 92 ? 2.655 3.549 1.438 1.00 87.62 92 ALA A C 1
ATOM 732 O O . ALA A 1 92 ? 1.669 2.866 1.169 1.00 87.62 92 ALA A O 1
ATOM 733 N N . ILE A 1 93 ? 3.889 3.230 1.044 1.00 90.75 93 ILE A N 1
ATOM 734 C CA . ILE A 1 93 ? 4.263 1.980 0.384 1.00 90.75 93 ILE A CA 1
ATOM 735 C C . ILE A 1 93 ? 5.482 1.382 1.083 1.00 90.75 93 ILE A C 1
ATOM 737 O O . ILE A 1 93 ? 6.248 2.090 1.735 1.00 90.75 93 ILE A O 1
ATOM 741 N N . GLU A 1 94 ? 5.698 0.088 0.884 1.00 90.69 94 GLU A N 1
ATOM 742 C CA . GLU A 1 94 ? 6.887 -0.621 1.342 1.00 90.69 94 GLU A CA 1
ATOM 743 C C . GLU A 1 94 ? 7.392 -1.578 0.262 1.00 90.69 94 GLU A C 1
ATOM 745 O O . GLU A 1 94 ? 6.668 -1.946 -0.670 1.00 90.69 94 GLU A O 1
ATOM 750 N N . LYS A 1 95 ? 8.654 -1.999 0.379 1.00 92.38 95 LYS A N 1
ATOM 751 C CA . LYS A 1 95 ? 9.171 -3.072 -0.470 1.00 92.38 95 LYS A CA 1
ATOM 752 C C . LYS A 1 95 ? 8.511 -4.379 -0.045 1.00 92.38 95 LYS A C 1
ATOM 754 O O . LYS A 1 95 ? 8.758 -4.862 1.054 1.00 92.38 95 LYS A O 1
ATOM 759 N N . CYS A 1 96 ? 7.727 -4.964 -0.937 1.00 88.06 96 CYS A N 1
ATOM 760 C CA . CYS A 1 96 ? 7.158 -6.289 -0.750 1.00 88.06 96 CYS A CA 1
ATOM 761 C C . CYS A 1 96 ? 7.892 -7.317 -1.616 1.00 88.06 96 CYS A C 1
ATOM 763 O O . CYS A 1 96 ? 8.515 -6.992 -2.629 1.00 88.06 96 CYS A O 1
ATOM 765 N N . THR A 1 97 ? 7.824 -8.576 -1.199 1.00 86.56 97 THR A N 1
ATOM 766 C CA . THR A 1 97 ? 8.255 -9.713 -2.013 1.00 86.56 97 THR A CA 1
ATOM 767 C C . THR A 1 97 ? 7.041 -10.565 -2.321 1.00 86.56 97 THR A C 1
ATOM 769 O O . THR A 1 97 ? 6.084 -10.589 -1.551 1.00 86.56 97 THR A O 1
ATOM 772 N N . HIS A 1 98 ? 7.060 -11.243 -3.465 1.00 82.81 98 HIS A N 1
ATOM 773 C CA . HIS A 1 98 ? 5.992 -12.169 -3.802 1.00 82.81 98 HIS A CA 1
ATOM 774 C C . HIS A 1 98 ? 5.921 -13.288 -2.756 1.00 82.81 98 HIS A C 1
ATOM 776 O O . HIS A 1 98 ? 6.873 -14.055 -2.592 1.00 82.81 98 HIS A O 1
ATOM 782 N N . VAL A 1 99 ? 4.767 -13.420 -2.108 1.00 82.69 99 VAL A N 1
ATOM 783 C CA . VAL A 1 99 ? 4.444 -14.542 -1.228 1.00 82.69 99 VAL A CA 1
ATOM 784 C C . VAL A 1 99 ? 3.425 -15.440 -1.925 1.00 82.69 99 VAL A C 1
ATOM 786 O O . VAL A 1 99 ? 2.415 -14.978 -2.463 1.00 82.69 99 VAL A O 1
ATOM 789 N N . ALA A 1 100 ? 3.686 -16.750 -1.926 1.00 77.31 100 ALA A N 1
ATOM 790 C CA . ALA A 1 100 ? 2.756 -17.720 -2.491 1.00 77.31 100 ALA A CA 1
ATOM 791 C C . ALA A 1 100 ? 1.381 -17.577 -1.818 1.00 77.31 100 ALA A C 1
ATOM 793 O O . ALA A 1 100 ? 1.294 -17.562 -0.593 1.00 77.31 100 ALA A O 1
ATOM 794 N N . LYS A 1 101 ? 0.319 -17.495 -2.629 1.00 71.62 101 LYS A N 1
ATOM 795 C CA . LYS A 1 101 ? -1.069 -17.287 -2.174 1.00 71.62 101 LYS A CA 1
ATOM 796 C C . LYS A 1 101 ? -1.339 -15.936 -1.483 1.00 71.62 101 LYS A C 1
ATOM 798 O O . LYS A 1 101 ? -2.357 -15.783 -0.831 1.00 71.62 101 LYS A O 1
ATOM 803 N N . GLN A 1 102 ? -0.504 -14.908 -1.662 1.00 71.12 102 GLN A N 1
ATOM 804 C CA . GLN A 1 102 ? -0.771 -13.583 -1.065 1.00 71.12 102 GLN A CA 1
ATOM 805 C C . GLN A 1 102 ? -2.076 -12.911 -1.538 1.00 71.12 102 GLN A C 1
ATOM 807 O O . GLN A 1 102 ? -2.554 -11.976 -0.903 1.00 71.12 102 GLN A O 1
ATOM 812 N N . PHE A 1 103 ? -2.653 -13.391 -2.644 1.00 63.09 103 PHE A N 1
ATOM 813 C CA . PHE A 1 103 ? -3.913 -12.908 -3.212 1.00 63.09 103 PHE A CA 1
ATOM 814 C C . PHE A 1 103 ? -5.002 -13.998 -3.285 1.00 63.09 103 PHE A C 1
ATOM 816 O O . PHE A 1 103 ? -6.017 -13.780 -3.946 1.00 63.09 103 PHE A O 1
ATOM 823 N N . ILE A 1 104 ? -4.771 -15.177 -2.681 1.00 55.66 104 ILE A N 1
ATOM 824 C CA . ILE A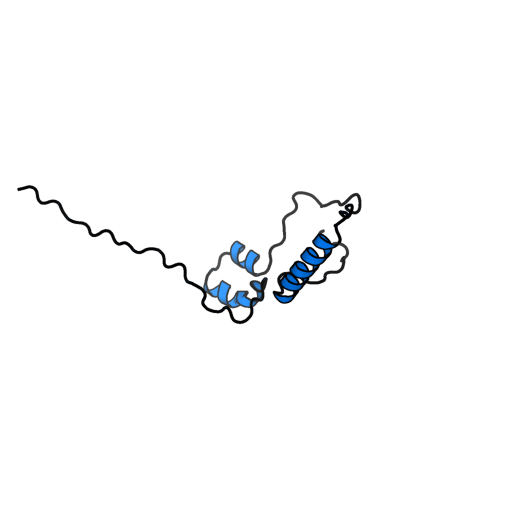 1 104 ? -5.636 -16.372 -2.773 1.00 55.66 104 ILE A CA 1
ATOM 825 C C . ILE A 1 104 ? -5.832 -16.998 -1.392 1.00 55.66 104 ILE A C 1
ATOM 827 O O . ILE A 1 104 ? -4.822 -17.409 -0.785 1.00 55.66 104 ILE A O 1
#

pLDDT: mean 79.17, std 19.59, range [38.56, 97.81]

Organism: Lygus hesperus (NCBI:txid30085)

Foldseek 3Di:
DDDDDDDDDPPPDPPPPPPPDDPALAPDCLLVCLVVVVVVDPDPVVSVVSVPDDDDDPDQDDDPDDDDDDDDDPVVVVVVVVVVVVCVSNNVDDDDDDDVPPND

Sequence (104 aa):
DVQTLNVPENQGSPKETSIDTVSSHFAGRLSYFLSSWLEITDNDVILGWVRGYRIPFAHQPVQPCTPNDRAWSLTDSKLIEIEINKLLFLGAIEKCTHVAKQFI

Secondary structure (DSSP, 8-state):
----------------------SS---S-GGGGHHHHHHH---HHHHHHHH-PPPPPSS-----SPPPPP---HHHHHHHHHHHHHHHHTTS-------TTTT-

Radius of gyration: 24.21 Å; chains: 1; bounding box: 64×66×44 Å